Protein AF-A0A835SMV9-F1 (afdb_monomer_lite)

Sequence (130 aa):
MPIFATIATAVLVDPSTVVLNLPAVSAIPDNFTVPDCLRAIEFKTAAGVVKNGTVASCVLLPDRLGLQVKLLSAGNFSAGDTVNIKPEQAELRVSALATGPSYVPKLAAQVVNPALFANANLTSATAIAS

Organism: Chlamydomonas incerta (NCBI:txid51695)

pLDDT: mean 84.1, std 15.83, range [37.12, 95.94]

Secondary structure (DSSP, 8-state):
--------EEEEEETTEEEEE-SS--B--TT--HHHHHHHEEEE-TTS-B-GGGEEEEEE-TTSSEEEEEESSTTS--TT-EEEEPTT--SSBSSSSTTSPBP---SSPEEEEEP--TT-----------

Foldseek 3Di:
DPPFWWFPAWEPADLFKIKGFTPAQKAFDDVDFLVLVVLFKWKADLVRHTLSVQWDGWDQDPSSRIIMTGGPDGPSDDFNIFMWTDAPRQGMARDPDSPHHGHHTDPDTHTHYYDPDPPPDPPDPPPPDD

Radius of gyration: 15.78 Å; chains: 1; bounding box: 38×31×50 Å

Structure (mmCIF, N/CA/C/O backbone):
data_AF-A0A835SMV9-F1
#
_entry.id   AF-A0A835SMV9-F1
#
loop_
_atom_site.group_PDB
_atom_site.id
_atom_site.type_symbol
_atom_site.label_atom_id
_atom_site.label_alt_id
_atom_site.label_comp_id
_atom_site.label_asym_id
_atom_site.label_entity_id
_atom_site.label_seq_id
_atom_site.pdbx_PDB_ins_code
_atom_site.Cartn_x
_atom_site.Cartn_y
_atom_site.Cartn_z
_atom_site.occupancy
_atom_site.B_iso_or_equiv
_atom_site.auth_seq_id
_atom_site.auth_comp_id
_atom_site.auth_asym_id
_atom_site.auth_atom_id
_atom_site.pdbx_PDB_model_num
ATOM 1 N N . MET A 1 1 ? -2.941 -20.579 -16.035 1.00 37.12 1 MET A N 1
ATOM 2 C CA . MET A 1 1 ? -3.747 -19.428 -15.570 1.00 37.12 1 MET A CA 1
ATOM 3 C C . MET A 1 1 ? -2.766 -18.328 -15.193 1.00 37.12 1 MET A C 1
ATOM 5 O O . MET A 1 1 ? -1.852 -18.654 -14.443 1.00 37.12 1 MET A O 1
ATOM 9 N N . PRO A 1 2 ? -2.837 -17.103 -15.740 1.00 45.97 2 PRO A N 1
ATOM 10 C CA . PRO A 1 2 ? -1.930 -16.048 -15.300 1.00 45.97 2 PRO A CA 1
ATOM 11 C C . PRO A 1 2 ? -2.172 -15.792 -13.809 1.00 45.97 2 PRO A C 1
ATOM 13 O O . PRO A 1 2 ? -3.307 -15.585 -13.383 1.00 45.97 2 PRO A O 1
ATOM 16 N N . IL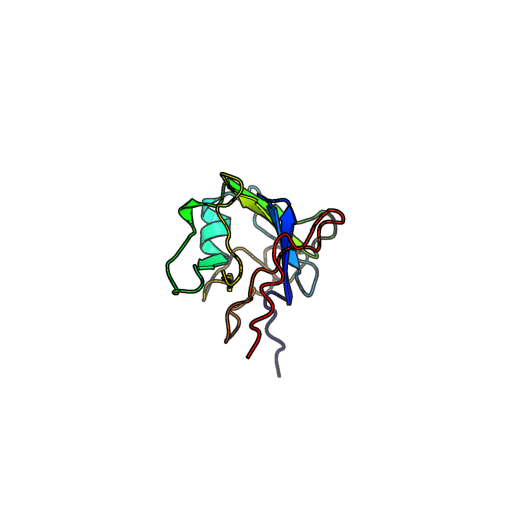E A 1 3 ? -1.114 -15.883 -13.006 1.00 53.56 3 ILE A N 1
ATOM 17 C CA . ILE A 1 3 ? -1.160 -15.504 -11.596 1.00 53.56 3 ILE A CA 1
ATOM 18 C C . ILE A 1 3 ? -1.113 -13.982 -11.592 1.00 53.56 3 ILE A C 1
ATOM 20 O O . ILE A 1 3 ? -0.059 -13.386 -11.803 1.00 53.56 3 ILE A O 1
ATOM 24 N N . PHE A 1 4 ? -2.268 -13.347 -11.426 1.00 72.69 4 PHE A N 1
ATOM 25 C CA . PHE A 1 4 ? -2.305 -11.908 -11.245 1.00 72.69 4 PHE A CA 1
ATOM 26 C C . PHE A 1 4 ? -1.754 -11.572 -9.859 1.00 72.69 4 PHE A C 1
ATOM 28 O O . PHE A 1 4 ? -2.287 -12.023 -8.843 1.00 72.69 4 PHE A O 1
ATOM 35 N N . ALA A 1 5 ? -0.663 -10.814 -9.810 1.00 85.81 5 ALA A N 1
ATOM 36 C CA . ALA A 1 5 ? -0.073 -10.429 -8.542 1.00 85.81 5 ALA A CA 1
ATOM 37 C C . ALA A 1 5 ? -0.907 -9.325 -7.879 1.00 85.81 5 ALA A C 1
ATOM 39 O O . ALA A 1 5 ? -1.299 -8.333 -8.495 1.00 85.81 5 ALA A O 1
ATOM 40 N N . THR A 1 6 ? -1.150 -9.521 -6.590 1.00 92.12 6 THR A N 1
ATOM 41 C CA . THR A 1 6 ? -1.862 -8.613 -5.690 1.00 92.12 6 THR A CA 1
ATOM 42 C C . THR A 1 6 ? -1.055 -8.484 -4.394 1.00 92.12 6 THR A C 1
ATOM 44 O O . THR A 1 6 ? -0.072 -9.202 -4.200 1.00 92.12 6 THR A O 1
ATOM 47 N N . ILE A 1 7 ? -1.469 -7.593 -3.492 1.00 92.12 7 ILE A N 1
ATOM 48 C CA . ILE A 1 7 ? -0.944 -7.505 -2.122 1.00 92.12 7 ILE A CA 1
ATOM 49 C C . ILE A 1 7 ? -1.063 -8.879 -1.447 1.00 92.12 7 ILE A C 1
ATOM 51 O O . ILE A 1 7 ? -2.155 -9.457 -1.402 1.00 92.12 7 ILE A O 1
ATOM 55 N N . ALA A 1 8 ? 0.053 -9.388 -0.919 1.00 92.06 8 ALA A N 1
ATOM 56 C CA . ALA A 1 8 ? 0.087 -10.654 -0.194 1.00 92.06 8 ALA A CA 1
ATOM 57 C C . ALA A 1 8 ? -0.469 -10.472 1.224 1.00 92.06 8 ALA A C 1
ATOM 59 O O . ALA A 1 8 ? -1.423 -11.147 1.613 1.00 92.06 8 ALA A O 1
ATOM 60 N N . THR A 1 9 ? 0.086 -9.515 1.971 1.00 91.94 9 THR A N 1
ATOM 61 C CA . THR A 1 9 ? -0.367 -9.130 3.314 1.00 91.94 9 THR A CA 1
ATOM 62 C C . THR A 1 9 ? -0.194 -7.628 3.527 1.00 91.94 9 THR A C 1
ATOM 64 O O . THR A 1 9 ? 0.549 -6.969 2.804 1.00 91.94 9 THR A O 1
ATOM 67 N N . ALA A 1 10 ? -0.895 -7.079 4.516 1.00 91.94 10 ALA A N 1
ATOM 68 C CA . ALA A 1 10 ? -0.727 -5.701 4.957 1.00 91.94 10 ALA A CA 1
ATOM 69 C C . ALA A 1 10 ? -0.590 -5.681 6.480 1.00 91.94 10 ALA A C 1
ATOM 71 O O . ALA A 1 10 ? -1.443 -6.229 7.183 1.00 91.94 10 ALA A O 1
ATOM 72 N N . VAL A 1 11 ? 0.487 -5.078 6.977 1.00 90.50 11 VAL A N 1
ATOM 73 C CA . VAL A 1 11 ? 0.839 -5.080 8.399 1.00 90.50 11 VAL A CA 1
ATOM 74 C C . VAL A 1 11 ? 1.090 -3.657 8.877 1.00 90.50 11 VAL A C 1
ATOM 76 O O . VAL A 1 11 ? 1.920 -2.956 8.312 1.00 90.50 11 VAL A O 1
ATOM 79 N N . LEU A 1 12 ? 0.407 -3.227 9.933 1.00 89.44 12 LEU A N 1
ATOM 80 C CA . LEU A 1 12 ? 0.709 -1.980 10.634 1.00 89.44 12 LEU A CA 1
ATOM 81 C C . LEU A 1 12 ? 1.897 -2.241 11.576 1.00 89.44 12 LEU A C 1
ATOM 83 O O . LEU A 1 12 ? 1.724 -2.808 12.654 1.00 89.44 12 LEU A O 1
ATOM 87 N N . VAL A 1 13 ? 3.106 -1.905 11.119 1.00 88.38 13 VAL A N 1
ATOM 88 C CA . VAL A 1 13 ? 4.385 -2.214 11.794 1.00 88.38 13 VAL A CA 1
ATOM 89 C C . VAL A 1 13 ? 4.773 -1.193 12.855 1.00 88.38 13 VAL A C 1
ATOM 91 O O . VAL A 1 13 ? 5.633 -1.476 13.680 1.00 88.38 13 VAL A O 1
ATOM 94 N N . ASP A 1 14 ? 4.137 -0.026 12.835 1.00 84.62 14 ASP A N 1
ATOM 95 C CA . ASP A 1 14 ? 4.115 0.975 13.897 1.00 84.62 14 ASP A CA 1
ATOM 96 C C . ASP A 1 14 ? 2.806 1.783 13.785 1.00 84.62 14 ASP A C 1
ATOM 98 O O . ASP A 1 14 ? 2.116 1.672 12.768 1.00 84.62 14 ASP A O 1
ATO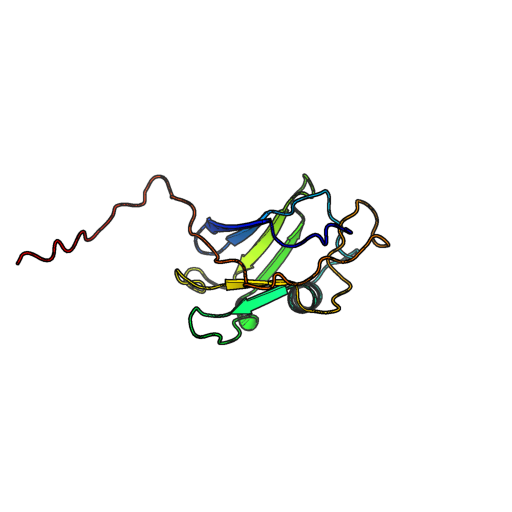M 102 N N . PRO A 1 15 ? 2.414 2.579 14.799 1.00 83.00 15 PRO A N 1
ATOM 103 C CA . PRO A 1 15 ? 1.122 3.268 14.810 1.00 83.00 15 PRO A CA 1
ATOM 104 C C . PRO A 1 15 ? 0.844 4.189 13.611 1.00 83.00 15 PRO A C 1
ATOM 106 O O . PRO A 1 15 ? -0.314 4.561 13.409 1.00 83.00 15 PRO A O 1
ATOM 109 N N . SER A 1 16 ? 1.865 4.574 12.839 1.00 89.00 16 SER A N 1
ATOM 110 C CA . SER A 1 16 ? 1.759 5.424 11.653 1.00 89.00 16 SER A CA 1
ATOM 111 C C . SER A 1 16 ? 2.398 4.823 10.393 1.00 89.00 16 SER A C 1
ATOM 113 O O . SER A 1 16 ? 2.503 5.530 9.392 1.00 89.00 16 SER A O 1
ATOM 115 N N . THR A 1 17 ? 2.752 3.535 10.379 1.00 90.88 17 THR A N 1
ATOM 116 C CA . THR A 1 17 ? 3.358 2.886 9.207 1.00 90.88 17 THR A CA 1
ATOM 117 C C . THR A 1 17 ? 2.719 1.540 8.909 1.00 90.88 17 THR A C 1
ATOM 119 O O . THR A 1 17 ? 2.758 0.609 9.714 1.00 90.88 17 THR A O 1
ATOM 122 N N . VAL A 1 18 ? 2.195 1.411 7.693 1.00 91.88 18 VAL A N 1
ATOM 123 C CA . VAL A 1 18 ? 1.693 0.158 7.132 1.00 91.88 18 VAL A CA 1
ATOM 124 C C . VAL A 1 18 ? 2.691 -0.361 6.106 1.00 91.88 18 VAL A C 1
ATOM 126 O O . VAL A 1 18 ? 3.075 0.358 5.193 1.00 91.88 18 VAL A O 1
ATOM 129 N N . VAL A 1 19 ? 3.094 -1.618 6.214 1.00 94.38 19 VAL A N 1
ATOM 130 C CA . VAL A 1 19 ? 3.875 -2.316 5.194 1.00 94.38 19 VAL A CA 1
ATOM 131 C C . VAL A 1 19 ? 2.949 -3.253 4.433 1.00 94.38 19 VAL A C 1
ATOM 133 O O . VAL A 1 19 ? 2.311 -4.130 5.015 1.00 94.38 19 VAL A O 1
ATOM 136 N N . LEU A 1 20 ? 2.863 -3.052 3.122 1.00 95.06 20 LEU A N 1
ATOM 137 C CA . LEU A 1 20 ? 2.195 -3.959 2.199 1.00 95.06 20 LEU A CA 1
ATOM 138 C C . LEU A 1 20 ? 3.236 -4.936 1.671 1.00 95.06 20 LEU A C 1
ATOM 140 O O . LEU A 1 20 ? 4.112 -4.531 0.911 1.00 95.06 20 LEU A O 1
ATOM 144 N N . ASN A 1 21 ? 3.148 -6.208 2.044 1.00 94.44 21 ASN A N 1
ATOM 145 C CA . ASN A 1 21 ? 4.040 -7.222 1.499 1.00 94.44 21 ASN A CA 1
ATOM 146 C C . ASN A 1 21 ? 3.600 -7.567 0.079 1.00 94.44 21 ASN A C 1
ATOM 148 O O . ASN A 1 21 ? 2.429 -7.868 -0.191 1.00 94.44 21 ASN A O 1
ATOM 152 N N . LEU A 1 22 ? 4.570 -7.551 -0.823 1.00 94.19 22 LEU A N 1
ATOM 153 C CA . LEU A 1 22 ?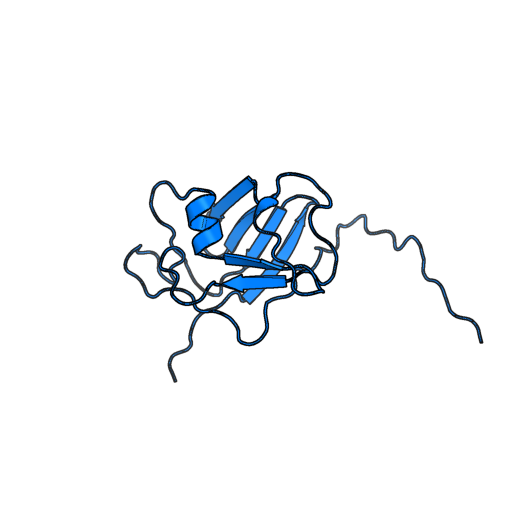 4.403 -7.816 -2.237 1.00 94.19 22 LEU A CA 1
ATOM 154 C C . LEU A 1 22 ? 4.987 -9.206 -2.552 1.00 94.19 22 LEU A C 1
ATOM 156 O O . LEU A 1 22 ? 6.046 -9.564 -2.045 1.00 94.19 22 LEU A O 1
ATOM 160 N N . PRO A 1 23 ? 4.310 -10.023 -3.377 1.00 91.81 23 PRO A N 1
ATOM 161 C CA . PRO A 1 23 ? 4.708 -11.407 -3.650 1.00 91.81 23 PRO A CA 1
ATOM 162 C C . PRO A 1 23 ? 5.955 -11.539 -4.538 1.00 91.81 23 PRO A C 1
ATOM 164 O O . PRO A 1 23 ? 6.433 -12.650 -4.749 1.00 91.81 23 PRO A O 1
ATOM 167 N N . ALA A 1 24 ? 6.448 -10.438 -5.107 1.00 91.69 24 ALA A N 1
ATOM 168 C CA . ALA A 1 24 ? 7.580 -10.416 -6.021 1.00 91.69 24 ALA A CA 1
ATOM 169 C C . ALA A 1 24 ? 8.251 -9.038 -6.020 1.00 91.69 24 ALA A C 1
ATOM 171 O O . ALA A 1 24 ? 7.668 -8.048 -5.567 1.00 91.69 24 ALA A O 1
ATOM 172 N N . VAL A 1 25 ? 9.471 -8.989 -6.565 1.00 93.50 25 VAL A N 1
ATOM 173 C CA . VAL A 1 25 ? 10.217 -7.743 -6.772 1.00 93.50 25 VAL A CA 1
ATOM 174 C C . VAL A 1 25 ? 9.357 -6.764 -7.556 1.00 93.50 25 VAL A C 1
ATOM 176 O O . VAL A 1 25 ? 8.841 -7.094 -8.625 1.00 93.50 25 VAL A O 1
ATOM 179 N N . SER A 1 26 ? 9.223 -5.564 -7.006 1.00 94.62 26 SER A N 1
ATOM 180 C CA . SER A 1 26 ? 8.335 -4.536 -7.526 1.00 94.62 26 SER A CA 1
ATOM 181 C C . SER A 1 26 ? 9.076 -3.286 -7.990 1.00 94.62 26 SER A C 1
ATOM 183 O O . SER A 1 26 ? 10.244 -3.063 -7.660 1.00 94.62 26 SER A O 1
ATOM 185 N N . ALA A 1 27 ? 8.371 -2.455 -8.749 1.00 94.38 27 ALA A N 1
ATOM 186 C CA . ALA A 1 27 ? 8.823 -1.140 -9.173 1.00 94.38 27 ALA A CA 1
ATOM 187 C C . ALA A 1 27 ? 7.693 -0.116 -9.032 1.00 94.38 27 ALA A C 1
ATOM 189 O O . ALA A 1 27 ? 6.509 -0.450 -9.123 1.00 94.38 27 ALA A O 1
ATOM 190 N N . ILE A 1 28 ? 8.105 1.127 -8.812 1.00 93.06 28 ILE A N 1
ATOM 191 C CA . ILE A 1 28 ? 7.295 2.346 -8.787 1.00 93.06 28 ILE A CA 1
ATOM 192 C C . ILE A 1 28 ? 7.988 3.383 -9.691 1.00 93.06 28 ILE A C 1
ATOM 194 O O . ILE A 1 28 ? 9.189 3.229 -9.940 1.00 93.06 28 ILE A O 1
ATOM 198 N N . PRO A 1 29 ? 7.281 4.407 -10.199 1.00 90.44 29 PRO A N 1
ATOM 199 C CA . PRO A 1 29 ? 7.887 5.477 -10.985 1.00 90.44 29 PRO A CA 1
ATOM 200 C C . PRO A 1 29 ? 9.038 6.181 -10.263 1.00 90.44 29 PRO A C 1
ATOM 202 O O . PRO A 1 29 ? 9.031 6.324 -9.035 1.00 90.44 29 PRO A O 1
ATOM 205 N N . ASP A 1 30 ? 9.985 6.704 -11.041 1.00 83.38 30 ASP A N 1
ATOM 206 C CA . ASP A 1 30 ? 10.980 7.637 -10.522 1.00 83.38 30 ASP A CA 1
ATOM 207 C C . ASP A 1 30 ? 10.262 8.896 -10.004 1.00 83.38 30 ASP A C 1
ATOM 209 O O . ASP A 1 30 ? 9.445 9.489 -10.708 1.00 83.38 30 ASP A O 1
ATOM 213 N N . ASN A 1 31 ? 10.577 9.315 -8.773 1.00 84.88 31 ASN A N 1
ATOM 214 C CA . ASN A 1 31 ? 9.889 10.391 -8.036 1.00 84.88 31 ASN A CA 1
ATOM 215 C C . ASN A 1 31 ? 8.459 10.060 -7.581 1.00 84.88 31 ASN A C 1
ATOM 217 O O . ASN A 1 31 ? 7.601 10.938 -7.561 1.00 84.88 31 ASN A O 1
ATOM 221 N N . PHE A 1 32 ? 8.204 8.815 -7.184 1.00 91.25 32 PHE A N 1
ATOM 222 C CA . PHE A 1 32 ? 6.911 8.387 -6.652 1.00 91.25 32 PHE A CA 1
ATOM 223 C C . PHE A 1 32 ? 6.387 9.289 -5.521 1.00 91.25 32 PHE A C 1
ATOM 225 O O . PHE A 1 32 ? 6.981 9.381 -4.442 1.00 91.25 32 PHE A O 1
ATOM 232 N N . THR A 1 33 ? 5.254 9.948 -5.768 1.00 93.44 33 THR A N 1
ATOM 233 C CA . THR A 1 33 ? 4.629 10.890 -4.834 1.00 93.44 33 THR A CA 1
ATOM 234 C C . THR A 1 33 ? 3.406 10.293 -4.131 1.00 93.44 33 THR A C 1
ATOM 236 O O . THR A 1 33 ? 2.919 9.213 -4.468 1.00 93.44 33 THR A O 1
ATOM 239 N N . VAL A 1 34 ? 2.858 11.013 -3.145 1.00 93.25 34 VAL A N 1
ATOM 240 C CA . VAL A 1 34 ? 1.598 10.627 -2.481 1.00 93.25 34 VAL A CA 1
ATOM 241 C C . VAL A 1 34 ? 0.443 10.477 -3.482 1.00 93.25 34 VAL A C 1
ATOM 243 O O . VAL A 1 34 ? -0.223 9.444 -3.426 1.00 93.25 34 VAL A O 1
ATOM 246 N N . PRO A 1 35 ? 0.196 11.422 -4.415 1.00 93.12 35 PRO A N 1
ATOM 247 C CA . PRO A 1 35 ? -0.789 11.226 -5.475 1.00 93.12 35 PRO A CA 1
ATOM 248 C C . PRO A 1 35 ? -0.626 9.916 -6.250 1.00 93.12 35 PRO A C 1
ATOM 250 O O . PRO A 1 35 ? -1.621 9.229 -6.459 1.00 93.12 35 PRO A O 1
ATOM 253 N N . ASP A 1 36 ? 0.598 9.544 -6.630 1.00 94.00 36 ASP A N 1
ATOM 254 C CA . ASP A 1 36 ? 0.858 8.310 -7.386 1.00 94.00 36 ASP A CA 1
ATOM 255 C C . ASP A 1 36 ? 0.566 7.074 -6.525 1.00 94.00 36 ASP A C 1
ATOM 257 O O . ASP A 1 36 ? -0.093 6.132 -6.967 1.00 94.00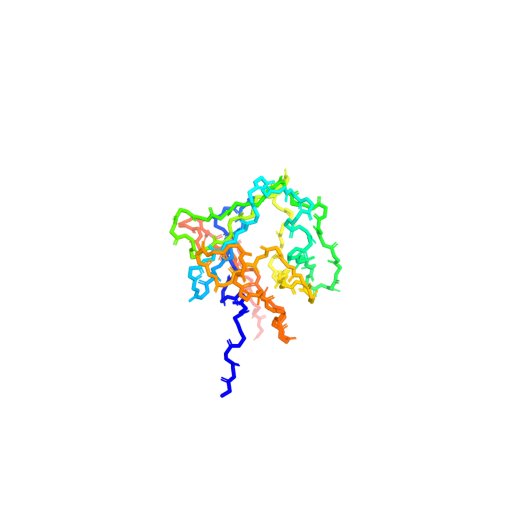 36 ASP A O 1
ATOM 261 N N . CYS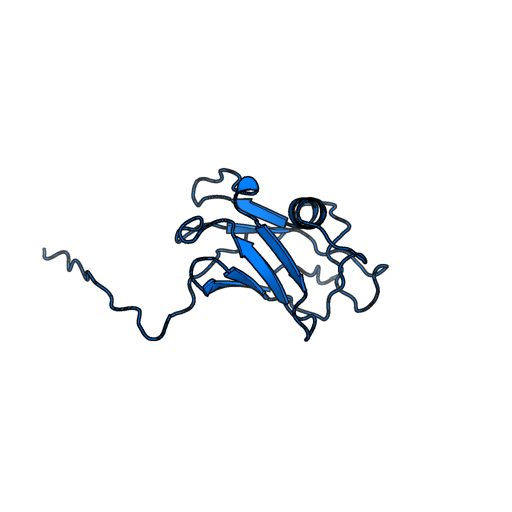 A 1 37 ? 0.928 7.115 -5.242 1.00 94.00 37 CYS A N 1
ATOM 262 C CA . CYS A 1 37 ? 0.533 6.074 -4.301 1.00 94.00 37 CYS A CA 1
ATOM 263 C C . CYS A 1 37 ? -0.985 5.937 -4.183 1.00 94.00 37 CYS A C 1
ATOM 265 O O . CYS A 1 37 ? -1.521 4.836 -4.267 1.00 94.00 37 CYS A O 1
ATOM 267 N N . LEU A 1 38 ? -1.700 7.053 -4.062 1.00 94.19 38 LEU A N 1
ATOM 268 C CA . LEU A 1 38 ? -3.158 7.057 -3.982 1.00 94.19 38 LEU A CA 1
ATOM 269 C C . LEU A 1 38 ? -3.837 6.719 -5.319 1.00 94.19 38 LEU A C 1
ATOM 271 O O . LEU A 1 38 ? -5.042 6.458 -5.331 1.00 94.19 38 LEU A O 1
ATOM 275 N N . ARG A 1 39 ? -3.113 6.706 -6.446 1.00 94.50 39 ARG A N 1
ATOM 276 C CA . ARG A 1 39 ? -3.568 6.091 -7.706 1.00 94.50 39 ARG A CA 1
ATOM 277 C C . ARG A 1 39 ? -3.322 4.584 -7.730 1.00 94.50 39 ARG A C 1
ATOM 279 O O . ARG A 1 39 ? -4.120 3.875 -8.331 1.00 94.50 39 ARG A O 1
ATOM 286 N N . ALA A 1 40 ? -2.274 4.100 -7.066 1.00 94.44 40 ALA A N 1
ATOM 287 C CA . ALA A 1 40 ? -1.929 2.682 -6.997 1.00 94.44 40 ALA A CA 1
ATOM 288 C C . ALA A 1 40 ? -2.801 1.897 -6.006 1.00 94.44 40 ALA A C 1
ATOM 290 O O . ALA A 1 40 ? -3.233 0.781 -6.297 1.00 94.44 40 ALA A O 1
ATOM 291 N N . ILE A 1 41 ? -3.049 2.470 -4.828 1.00 95.06 41 ILE A N 1
ATOM 292 C CA . ILE A 1 41 ? -3.710 1.794 -3.711 1.00 95.06 41 ILE A CA 1
ATOM 293 C C . ILE A 1 41 ? -4.857 2.621 -3.139 1.00 95.06 41 ILE A C 1
ATOM 295 O O . ILE A 1 41 ? -4.941 3.839 -3.300 1.00 95.06 41 ILE A O 1
ATOM 299 N N . GLU A 1 42 ? -5.763 1.936 -2.457 1.00 94.56 42 GLU A N 1
ATOM 300 C CA . GLU A 1 42 ? -6.874 2.542 -1.740 1.00 94.56 42 GLU A CA 1
ATOM 301 C C . GLU A 1 42 ? -7.019 1.911 -0.366 1.00 94.56 42 GLU A C 1
ATOM 303 O O . GLU A 1 42 ? -7.083 0.687 -0.244 1.00 94.56 42 GLU A O 1
ATOM 308 N N . PHE A 1 43 ? -7.133 2.762 0.649 1.00 92.94 43 PHE A N 1
ATOM 309 C CA . PHE A 1 43 ? -7.508 2.340 1.988 1.00 92.94 43 PHE A CA 1
ATOM 310 C C . PHE A 1 43 ? -8.980 2.615 2.244 1.00 92.94 43 PHE A C 1
ATOM 312 O O . PHE A 1 43 ? -9.495 3.675 1.879 1.00 92.94 43 PHE A O 1
ATOM 319 N N . LYS A 1 44 ? -9.643 1.683 2.923 1.00 93.56 44 LYS A N 1
ATOM 320 C CA . LYS A 1 44 ? -11.021 1.832 3.385 1.00 93.56 44 LYS A CA 1
ATOM 321 C C . LYS A 1 44 ? -11.138 1.485 4.855 1.00 93.56 44 LYS A C 1
ATOM 323 O O . LYS A 1 44 ? -10.427 0.613 5.351 1.00 93.56 44 LYS A O 1
ATOM 328 N N . THR A 1 45 ? -12.066 2.145 5.538 1.00 91.12 45 THR A N 1
ATOM 329 C CA . THR A 1 45 ? -12.515 1.701 6.855 1.00 91.12 45 THR A CA 1
ATOM 330 C C . THR A 1 45 ? -13.147 0.315 6.754 1.00 91.12 45 THR A C 1
ATOM 332 O O . THR A 1 45 ? -13.571 -0.100 5.672 1.00 91.12 45 THR A O 1
ATOM 335 N N . ALA A 1 46 ? -13.307 -0.372 7.885 1.00 87.94 46 ALA A N 1
ATOM 336 C CA . ALA A 1 46 ? -14.116 -1.594 7.954 1.00 87.94 46 ALA A CA 1
ATOM 337 C C . ALA A 1 46 ? -15.553 -1.409 7.407 1.00 87.94 46 ALA A C 1
ATOM 339 O O . ALA A 1 46 ? -16.158 -2.355 6.912 1.00 87.94 46 ALA A O 1
ATOM 340 N N . ALA A 1 47 ? -16.086 -0.179 7.443 1.00 88.00 47 ALA A N 1
ATOM 341 C CA . ALA A 1 47 ? -17.394 0.182 6.888 1.00 88.00 47 ALA A CA 1
ATOM 342 C C . ALA A 1 47 ? -17.359 0.554 5.387 1.00 88.00 47 ALA A C 1
ATOM 344 O O . ALA A 1 47 ? -18.369 0.982 4.836 1.00 88.00 47 ALA A O 1
ATOM 345 N N . GLY A 1 48 ? -16.205 0.437 4.720 1.00 88.69 48 GLY A N 1
ATOM 346 C CA . GLY A 1 48 ? -16.047 0.714 3.288 1.00 88.69 48 GLY A CA 1
ATOM 347 C C . GLY A 1 48 ? -15.791 2.181 2.922 1.00 88.69 48 GLY A C 1
ATOM 348 O O . GLY A 1 48 ? -15.767 2.512 1.737 1.00 88.69 48 GLY A O 1
ATOM 349 N N . VAL A 1 49 ? -15.569 3.066 3.898 1.00 91.44 49 VAL A N 1
ATOM 350 C CA . VAL A 1 49 ? -15.322 4.500 3.654 1.00 91.44 49 VAL A CA 1
ATOM 351 C C . VAL A 1 49 ? -13.862 4.727 3.274 1.00 91.44 49 VAL A C 1
ATOM 353 O O . VAL A 1 49 ? -12.970 4.286 3.990 1.00 91.44 49 VAL A O 1
ATOM 356 N N . VAL A 1 50 ? -13.603 5.440 2.177 1.00 91.81 50 VAL A N 1
ATOM 357 C CA . VAL A 1 50 ? -12.240 5.722 1.691 1.00 91.81 50 VAL A CA 1
ATOM 358 C C . VAL A 1 50 ? -11.444 6.570 2.693 1.00 91.81 50 VAL A C 1
ATOM 360 O O . VAL A 1 50 ? -11.927 7.594 3.169 1.00 91.81 50 VAL A O 1
ATOM 363 N N . LYS A 1 51 ? -10.196 6.170 2.972 1.00 88.56 51 LYS A N 1
ATOM 364 C CA . LYS A 1 51 ? -9.280 6.811 3.940 1.00 88.56 51 LYS A CA 1
ATOM 365 C C . LYS A 1 51 ? -8.034 7.433 3.306 1.00 88.56 51 LYS A C 1
ATOM 367 O O . LYS A 1 51 ? -7.080 7.732 4.008 1.00 88.56 51 LYS A O 1
ATOM 372 N N . ASN A 1 52 ? -8.014 7.646 1.995 1.00 78.50 52 ASN A N 1
ATOM 373 C CA . ASN A 1 52 ? -6.812 8.077 1.266 1.00 78.50 52 ASN A CA 1
ATOM 374 C C . ASN A 1 52 ? -6.192 9.398 1.774 1.00 78.50 52 ASN A C 1
ATOM 376 O O . ASN A 1 52 ? -4.990 9.593 1.639 1.00 78.50 52 ASN A O 1
ATOM 380 N N . GLY A 1 53 ? -6.975 10.271 2.420 1.00 81.12 53 GLY A N 1
ATOM 381 C CA . GLY A 1 53 ? -6.473 11.501 3.045 1.00 81.12 53 GLY A CA 1
ATOM 382 C C . GLY A 1 53 ? -5.577 11.291 4.272 1.00 81.12 53 GLY A C 1
ATOM 383 O O . GLY A 1 53 ? -5.091 12.269 4.821 1.00 81.12 53 GLY A O 1
ATOM 384 N N . THR A 1 54 ? -5.359 10.052 4.724 1.00 86.31 54 THR A N 1
ATOM 385 C CA . THR A 1 54 ? -4.498 9.740 5.875 1.00 86.31 54 THR A CA 1
ATOM 386 C C . THR A 1 54 ? -3.061 9.388 5.493 1.00 86.31 54 THR A C 1
ATOM 388 O O . THR A 1 54 ? -2.233 9.238 6.392 1.00 86.31 54 THR A O 1
ATOM 391 N N . VAL A 1 55 ? -2.751 9.252 4.199 1.00 92.25 55 VAL A N 1
ATOM 392 C CA . VAL A 1 55 ? -1.434 8.833 3.695 1.00 92.25 55 VAL A CA 1
ATOM 393 C C . VAL A 1 55 ? -0.491 10.035 3.586 1.00 92.25 55 VAL A C 1
ATOM 395 O O . VAL A 1 55 ? -0.811 11.030 2.943 1.00 92.25 55 VAL A O 1
ATOM 398 N N . ALA A 1 56 ? 0.685 9.924 4.202 1.00 93.12 56 ALA A N 1
ATOM 399 C CA . ALA A 1 56 ? 1.741 10.937 4.206 1.00 93.12 56 ALA A CA 1
ATOM 400 C C . ALA A 1 56 ? 2.831 10.677 3.159 1.00 93.12 56 ALA A C 1
ATOM 402 O O . ALA A 1 56 ? 3.372 11.618 2.587 1.00 93.12 56 ALA A O 1
ATOM 403 N N . SER A 1 57 ? 3.184 9.412 2.928 1.00 93.12 57 SER A N 1
ATOM 404 C CA . SER A 1 57 ? 4.140 9.002 1.896 1.00 93.12 57 SER A CA 1
ATOM 405 C C . SER A 1 57 ? 4.019 7.511 1.615 1.00 93.12 57 SER A C 1
ATOM 407 O O . SER A 1 57 ? 3.510 6.752 2.440 1.00 93.12 57 SER A O 1
ATOM 409 N N . CYS A 1 58 ? 4.516 7.087 0.457 1.00 94.62 58 CYS A N 1
ATOM 410 C CA . CYS A 1 58 ? 4.689 5.680 0.138 1.00 94.62 58 CYS A CA 1
ATOM 411 C C . CYS A 1 58 ? 6.062 5.477 -0.479 1.00 94.62 58 CYS A C 1
ATOM 413 O O . CYS A 1 58 ? 6.457 6.231 -1.364 1.00 94.62 58 CYS A O 1
ATOM 415 N N . VAL A 1 59 ? 6.785 4.471 -0.011 1.00 94.88 59 VAL A N 1
ATOM 416 C CA . VAL A 1 59 ? 8.129 4.150 -0.482 1.00 94.88 59 VAL A CA 1
ATOM 417 C C . VAL A 1 59 ? 8.256 2.650 -0.650 1.00 94.88 59 VAL A C 1
ATOM 419 O O . VAL A 1 59 ? 7.745 1.870 0.154 1.00 94.88 59 VAL A O 1
ATOM 422 N N . LEU A 1 60 ? 8.928 2.231 -1.715 1.00 94.75 60 LEU A N 1
ATOM 423 C CA . LEU A 1 60 ? 9.265 0.829 -1.885 1.00 94.75 60 LEU A CA 1
ATOM 424 C C . LEU A 1 60 ? 10.394 0.469 -0.911 1.00 94.75 60 LEU A C 1
ATOM 426 O O . LEU A 1 60 ? 11.360 1.222 -0.773 1.00 94.75 60 LEU A O 1
ATOM 430 N N . LEU A 1 61 ? 10.268 -0.665 -0.226 1.00 94.75 61 LEU A N 1
ATOM 431 C CA . LEU A 1 61 ? 11.321 -1.172 0.647 1.00 94.75 61 LEU A CA 1
ATOM 432 C C . LEU A 1 61 ? 12.596 -1.484 -0.161 1.00 94.75 61 LEU A C 1
ATOM 434 O O . LEU A 1 61 ? 12.507 -1.777 -1.358 1.00 94.75 61 LEU A O 1
ATOM 438 N N . PRO A 1 62 ? 13.786 -1.466 0.472 1.00 93.00 62 PRO A N 1
ATOM 439 C CA . PRO A 1 62 ? 15.055 -1.709 -0.220 1.00 93.00 62 PRO A CA 1
ATOM 440 C C . PRO A 1 62 ? 15.135 -3.064 -0.940 1.00 93.00 62 PRO A C 1
ATOM 442 O O . PRO A 1 62 ? 15.764 -3.165 -1.991 1.00 93.00 62 PRO A O 1
ATOM 445 N N . ASP A 1 63 ? 14.478 -4.091 -0.395 1.00 92.75 63 ASP A N 1
ATOM 446 C CA . ASP A 1 63 ? 14.381 -5.433 -0.983 1.00 92.75 63 ASP A CA 1
ATOM 447 C C . ASP A 1 63 ? 13.382 -5.522 -2.149 1.00 92.75 63 ASP A C 1
ATOM 449 O O . ASP A 1 63 ? 13.334 -6.531 -2.852 1.00 92.75 63 ASP A O 1
ATOM 453 N N . ARG A 1 64 ? 12.599 -4.459 -2.374 1.00 93.38 64 ARG A N 1
ATOM 454 C CA . ARG A 1 64 ? 11.527 -4.359 -3.370 1.00 93.38 64 ARG A CA 1
ATOM 455 C C . ARG A 1 64 ? 10.401 -5.380 -3.193 1.00 93.38 64 ARG A C 1
ATOM 457 O O . ARG A 1 64 ? 9.627 -5.585 -4.128 1.00 93.38 64 ARG A O 1
ATOM 464 N N . LEU A 1 65 ? 10.287 -5.986 -2.012 1.00 94.50 65 LEU A N 1
ATOM 465 C CA . LEU A 1 65 ? 9.257 -6.969 -1.655 1.00 94.50 65 LEU A CA 1
ATOM 466 C C . LEU A 1 65 ? 8.182 -6.386 -0.733 1.00 94.50 65 LEU A C 1
ATOM 468 O O . LEU A 1 65 ? 7.292 -7.102 -0.274 1.00 94.50 65 LEU A O 1
ATOM 472 N N . GLY A 1 66 ? 8.208 -5.078 -0.489 1.00 94.44 66 GLY A N 1
ATOM 473 C CA . GLY A 1 66 ? 7.123 -4.400 0.198 1.00 94.44 66 GLY A CA 1
ATOM 474 C C . GLY A 1 66 ? 6.995 -2.933 -0.170 1.00 94.44 66 GLY A C 1
ATOM 475 O O . GLY A 1 66 ? 7.970 -2.281 -0.537 1.00 94.44 66 GLY A O 1
ATOM 476 N N . LEU A 1 67 ? 5.776 -2.415 -0.054 1.00 95.75 67 LEU A N 1
ATOM 477 C CA . LEU A 1 67 ? 5.481 -0.989 -0.120 1.00 95.75 67 LEU A CA 1
ATOM 478 C C . LEU A 1 67 ? 5.207 -0.493 1.298 1.00 95.75 67 LEU A C 1
ATOM 480 O O . LEU A 1 67 ? 4.217 -0.876 1.918 1.00 95.75 67 LEU A O 1
ATOM 484 N N . GLN A 1 68 ? 6.086 0.356 1.814 1.00 95.50 68 GLN A N 1
ATOM 485 C CA . GLN A 1 68 ? 5.878 1.041 3.078 1.00 95.50 68 GLN A CA 1
ATOM 486 C C . GLN A 1 68 ? 5.021 2.283 2.839 1.00 95.50 68 GLN A C 1
ATOM 488 O O . GLN A 1 68 ? 5.366 3.143 2.036 1.00 95.50 68 GLN A O 1
ATOM 493 N N . VAL A 1 69 ? 3.915 2.387 3.561 1.00 94.06 69 VAL A N 1
ATOM 494 C CA . VAL A 1 69 ? 2.976 3.503 3.546 1.00 94.06 69 VAL A CA 1
ATOM 495 C C . VAL A 1 69 ? 3.036 4.185 4.904 1.00 94.06 69 VAL A C 1
ATOM 497 O O . VAL A 1 69 ? 2.658 3.598 5.918 1.00 94.06 69 VAL A O 1
ATOM 500 N N . LYS A 1 70 ? 3.489 5.435 4.926 1.00 93.50 70 LYS A N 1
ATOM 501 C CA . LYS A 1 70 ? 3.476 6.273 6.122 1.00 93.50 70 LYS A CA 1
ATOM 502 C C . LYS A 1 70 ? 2.178 7.058 6.194 1.00 93.50 70 LYS A C 1
ATOM 504 O O . LYS A 1 70 ? 1.668 7.540 5.185 1.00 93.50 70 LYS A O 1
ATOM 509 N N . LEU A 1 71 ? 1.669 7.221 7.401 1.00 90.94 71 LEU A N 1
ATOM 510 C CA . LEU A 1 71 ? 0.415 7.882 7.716 1.00 90.94 71 LEU A CA 1
ATOM 511 C C . LEU A 1 71 ? 0.679 9.255 8.331 1.00 90.94 71 LEU A C 1
ATOM 513 O O . LEU A 1 71 ? 1.677 9.454 9.021 1.00 90.94 71 LEU A O 1
ATOM 517 N N . LEU A 1 72 ? -0.233 10.202 8.107 1.00 89.69 72 LEU A N 1
ATOM 518 C CA . LEU A 1 72 ? -0.126 11.572 8.625 1.00 89.69 72 LEU A CA 1
ATOM 519 C C . LEU A 1 72 ? -0.139 11.631 10.156 1.00 89.69 72 LEU A C 1
ATOM 521 O O . LEU A 1 72 ? 0.463 12.523 10.743 1.00 89.69 72 LEU A O 1
ATOM 525 N N . SER A 1 73 ? -0.828 10.692 10.801 1.00 84.62 73 SER A N 1
ATOM 526 C CA . SER A 1 73 ? -0.926 10.601 12.253 1.00 84.62 73 SER A CA 1
ATOM 527 C C . SER A 1 73 ? -1.055 9.149 12.687 1.00 84.62 73 SER A C 1
ATOM 529 O O . SER A 1 73 ? -1.653 8.324 11.987 1.00 84.62 73 SER A O 1
ATOM 531 N N . ALA A 1 74 ? -0.546 8.865 13.886 1.00 78.44 74 ALA A N 1
ATOM 532 C CA . ALA A 1 74 ? -0.874 7.640 14.593 1.00 78.44 74 ALA A CA 1
ATOM 533 C C . ALA A 1 74 ? -2.389 7.562 14.851 1.00 78.44 74 ALA A C 1
ATOM 535 O O . ALA A 1 74 ? -3.044 8.590 15.041 1.00 78.44 74 ALA A O 1
ATOM 536 N N . GLY A 1 75 ? -2.947 6.350 14.825 1.00 73.25 75 GLY A N 1
ATOM 537 C CA . GLY A 1 75 ? -4.379 6.115 15.066 1.00 73.25 75 GLY A CA 1
ATOM 538 C C . GLY A 1 75 ? -5.293 6.406 13.871 1.00 73.25 75 GLY A C 1
ATOM 539 O O . GLY A 1 75 ? -6.497 6.178 13.950 1.00 73.25 75 GLY A O 1
ATOM 540 N N . ASN A 1 76 ? -4.734 6.823 12.730 1.00 79.44 76 ASN A N 1
ATOM 541 C CA . ASN A 1 76 ? -5.486 6.925 11.478 1.00 79.44 76 ASN A CA 1
ATOM 542 C C . ASN A 1 76 ? -5.967 5.569 10.958 1.00 79.44 76 ASN A C 1
ATOM 544 O O . ASN A 1 76 ? -6.804 5.553 10.062 1.00 79.44 76 ASN A O 1
ATOM 548 N N . PHE A 1 77 ? -5.456 4.456 11.485 1.00 77.94 77 PHE A N 1
ATOM 549 C CA . PHE A 1 77 ? -5.886 3.103 11.155 1.00 77.94 77 PHE A CA 1
ATOM 550 C C . PHE A 1 77 ? -6.499 2.414 12.363 1.00 77.94 77 PHE A C 1
ATOM 552 O O . PHE A 1 77 ? -6.029 2.554 13.490 1.00 77.94 77 PHE A O 1
ATOM 559 N N . SER A 1 78 ? -7.551 1.657 12.098 1.00 78.62 78 SER A N 1
ATOM 560 C CA . SER A 1 78 ? -8.269 0.849 13.070 1.00 78.62 78 SER A CA 1
ATOM 561 C C . SER A 1 78 ? -8.265 -0.608 12.619 1.00 78.62 78 SER A C 1
ATOM 563 O O . SER A 1 78 ? -8.135 -0.908 11.431 1.00 78.62 78 SER A O 1
ATOM 565 N N . ALA A 1 79 ? -8.395 -1.530 13.572 1.00 77.62 79 ALA A N 1
ATOM 566 C CA . ALA A 1 79 ? -8.502 -2.947 13.250 1.00 77.62 79 ALA A CA 1
ATOM 567 C C . ALA A 1 79 ? -9.702 -3.188 12.314 1.00 77.62 79 ALA A C 1
ATOM 569 O O . ALA A 1 79 ? -10.786 -2.652 12.541 1.00 77.62 79 ALA A O 1
ATOM 570 N N . GLY A 1 80 ? -9.497 -3.982 11.261 1.00 81.69 80 GLY A N 1
ATOM 571 C CA . GLY A 1 80 ? -10.517 -4.241 10.239 1.00 81.69 80 GLY A CA 1
ATOM 572 C C . GLY A 1 80 ? -10.519 -3.252 9.071 1.00 81.69 80 GLY A C 1
ATOM 573 O O . GLY A 1 80 ? -11.225 -3.491 8.092 1.00 81.69 80 GLY A O 1
ATOM 574 N N . ASP A 1 81 ? -9.715 -2.187 9.118 1.00 91.00 81 ASP A N 1
ATOM 575 C CA . ASP A 1 81 ? -9.436 -1.391 7.925 1.00 91.00 81 ASP A CA 1
ATOM 576 C C . ASP A 1 81 ? -8.794 -2.259 6.839 1.00 91.00 81 ASP A C 1
ATOM 578 O O . ASP A 1 81 ? -8.063 -3.220 7.107 1.00 91.00 81 ASP A O 1
ATOM 582 N N . THR A 1 82 ? -9.065 -1.906 5.589 1.00 94.00 82 THR A N 1
ATOM 583 C CA . THR A 1 82 ? -8.618 -2.678 4.434 1.00 94.00 82 THR A CA 1
ATOM 584 C C . THR A 1 82 ? -7.830 -1.823 3.462 1.00 94.00 82 THR A C 1
ATOM 586 O O . THR A 1 82 ? -7.992 -0.606 3.386 1.00 94.00 82 THR A O 1
ATOM 589 N N . VAL A 1 83 ? -6.970 -2.489 2.705 1.00 94.44 83 VAL A N 1
ATOM 590 C CA . VAL A 1 83 ? -6.203 -1.934 1.602 1.00 94.44 83 VAL A CA 1
ATOM 591 C C . VAL A 1 83 ? -6.391 -2.798 0.370 1.00 94.44 83 VAL A C 1
ATOM 593 O O . VAL A 1 83 ? -6.449 -4.026 0.449 1.00 94.44 83 VAL A O 1
ATOM 596 N N . ASN A 1 84 ? -6.486 -2.167 -0.790 1.00 95.50 84 ASN A N 1
ATOM 597 C CA . ASN A 1 84 ? -6.463 -2.879 -2.056 1.00 95.50 84 ASN A CA 1
ATOM 598 C C . ASN A 1 84 ? -5.675 -2.100 -3.104 1.00 95.50 84 ASN A C 1
ATOM 600 O O . ASN A 1 84 ? -5.471 -0.893 -2.977 1.00 95.50 84 ASN A O 1
ATOM 604 N N . ILE A 1 85 ? -5.262 -2.804 -4.150 1.00 95.94 85 ILE A N 1
ATOM 605 C CA . ILE A 1 85 ? -4.776 -2.181 -5.377 1.00 95.94 85 ILE A CA 1
ATOM 606 C C . ILE A 1 85 ? -5.981 -1.586 -6.107 1.00 95.94 85 ILE A C 1
ATOM 608 O O . ILE A 1 85 ? -7.035 -2.222 -6.180 1.00 95.94 85 ILE A O 1
ATOM 612 N N . LYS A 1 86 ? -5.853 -0.373 -6.642 1.00 94.56 86 LYS A N 1
ATOM 613 C CA . LYS A 1 86 ? -6.904 0.207 -7.480 1.00 94.56 86 LYS A CA 1
ATOM 614 C C . LYS A 1 86 ? -6.963 -0.507 -8.834 1.00 94.56 86 LYS A C 1
ATOM 616 O O . LYS A 1 86 ? -5.920 -0.880 -9.373 1.00 94.56 86 LYS A O 1
ATOM 621 N N . PRO A 1 87 ? -8.163 -0.712 -9.401 1.00 92.50 87 PRO A N 1
ATOM 622 C CA . PRO A 1 87 ? -8.275 -1.249 -10.750 1.00 92.50 87 PRO A CA 1
ATOM 623 C C . PRO A 1 87 ? -7.545 -0.336 -11.743 1.00 92.50 87 PRO A C 1
ATOM 625 O O . PRO A 1 87 ? -7.520 0.879 -11.563 1.00 92.50 87 PRO A O 1
ATOM 628 N N . GLU A 1 88 ? -6.945 -0.942 -12.770 1.00 90.31 88 GLU A N 1
ATOM 629 C CA . GLU A 1 88 ? -6.319 -0.243 -13.910 1.00 90.31 88 GLU A CA 1
ATOM 630 C C . GLU A 1 88 ? -5.149 0.696 -13.561 1.00 90.31 88 GLU A C 1
ATOM 632 O O . GLU A 1 88 ? -4.666 1.440 -14.413 1.00 90.31 88 GLU A O 1
ATOM 637 N N . GLN A 1 89 ? -4.635 0.642 -12.330 1.00 92.94 89 GLN A N 1
ATOM 638 C CA . GLN A 1 89 ? -3.471 1.427 -11.939 1.00 92.94 89 GLN A CA 1
ATOM 639 C C . GLN A 1 89 ? -2.206 0.989 -12.698 1.00 92.94 89 GLN A C 1
ATOM 641 O O . GLN A 1 89 ? -2.000 -0.188 -13.014 1.00 92.94 89 GLN A O 1
ATOM 646 N N . ALA A 1 90 ? -1.330 1.951 -12.968 1.00 91.62 90 ALA A N 1
ATOM 647 C CA . ALA A 1 90 ? -0.123 1.771 -13.773 1.00 91.62 90 ALA A CA 1
ATOM 648 C C . ALA A 1 90 ? 1.166 2.106 -13.008 1.00 91.62 90 ALA A C 1
ATOM 650 O O . ALA A 1 90 ? 2.240 2.140 -13.608 1.00 91.62 90 ALA A O 1
ATOM 651 N N . GLU A 1 91 ? 1.063 2.355 -11.708 1.00 93.00 91 GLU A N 1
ATOM 652 C CA . GLU A 1 91 ? 2.150 2.878 -10.890 1.00 93.00 91 GLU A CA 1
ATOM 653 C C . GLU A 1 91 ? 2.928 1.731 -10.229 1.00 93.00 91 GLU A C 1
ATOM 655 O O . GLU A 1 91 ? 4.140 1.620 -10.379 1.00 93.00 91 GLU A O 1
ATOM 660 N N . LEU A 1 92 ? 2.232 0.816 -9.546 1.00 93.62 92 LEU A N 1
ATOM 661 C CA . LEU A 1 92 ? 2.841 -0.330 -8.879 1.00 93.62 92 LEU A CA 1
ATOM 662 C C . LEU A 1 92 ? 2.965 -1.506 -9.853 1.00 93.62 92 LEU A C 1
ATOM 664 O O . LEU A 1 92 ? 1.956 -2.061 -10.309 1.00 93.62 92 LEU A O 1
ATOM 668 N N . ARG A 1 93 ? 4.206 -1.905 -10.148 1.00 93.81 93 ARG A N 1
ATOM 669 C CA . ARG A 1 93 ? 4.547 -2.955 -11.120 1.00 93.81 93 ARG A CA 1
ATOM 670 C C . ARG A 1 93 ? 5.199 -4.161 -10.464 1.00 93.81 93 ARG A C 1
ATOM 672 O O . ARG A 1 93 ? 6.003 -4.012 -9.552 1.00 93.81 93 ARG A O 1
ATOM 679 N N . VAL A 1 94 ? 4.906 -5.345 -10.993 1.00 92.31 94 VAL A N 1
ATOM 680 C CA . VAL A 1 94 ? 5.430 -6.652 -10.566 1.00 92.31 94 VAL A CA 1
ATOM 681 C C . VAL A 1 94 ? 6.685 -6.977 -11.384 1.00 92.31 94 VAL A C 1
ATOM 683 O O . VAL A 1 94 ? 6.705 -7.885 -12.216 1.00 92.31 94 VAL A O 1
ATOM 686 N N . SER A 1 95 ? 7.706 -6.138 -11.263 1.00 88.94 95 SER A N 1
ATOM 687 C CA . SER A 1 95 ? 8.972 -6.278 -11.984 1.00 88.94 95 SER A CA 1
ATOM 688 C C . SER A 1 95 ? 10.027 -5.374 -11.362 1.00 88.94 95 SER A C 1
ATOM 690 O O . SER A 1 95 ? 9.700 -4.379 -10.726 1.00 88.94 95 SER A O 1
ATOM 692 N N . ALA A 1 96 ? 11.303 -5.656 -11.624 1.00 86.25 96 ALA A N 1
ATOM 693 C CA . ALA A 1 96 ? 12.375 -4.696 -11.372 1.00 86.25 96 ALA A CA 1
ATOM 694 C C . ALA A 1 96 ? 12.336 -3.489 -12.336 1.00 86.25 96 ALA A C 1
ATOM 696 O O . ALA A 1 96 ? 12.977 -2.474 -12.064 1.00 86.25 96 ALA A O 1
ATOM 697 N N . LEU A 1 97 ? 11.603 -3.607 -13.451 1.00 83.69 97 LEU A N 1
ATOM 698 C CA . LEU A 1 97 ? 11.460 -2.592 -14.496 1.00 83.69 97 LEU A CA 1
ATOM 699 C C . LEU A 1 97 ? 10.116 -1.861 -14.380 1.00 83.69 97 LEU A C 1
ATOM 701 O O . LEU A 1 97 ? 9.070 -2.494 -14.226 1.00 83.69 97 LEU A O 1
ATOM 705 N N . ALA A 1 98 ? 10.128 -0.542 -14.586 1.00 75.44 98 ALA A N 1
ATOM 706 C CA . ALA A 1 98 ? 8.925 0.299 -14.588 1.00 75.44 98 ALA A CA 1
ATOM 707 C C . ALA A 1 98 ? 7.925 -0.029 -15.722 1.00 75.44 98 ALA A C 1
ATOM 709 O O . ALA A 1 98 ? 6.770 0.384 -15.676 1.00 75.44 98 ALA A O 1
ATOM 710 N N . THR A 1 99 ? 8.339 -0.803 -16.730 1.00 82.75 99 THR A N 1
ATOM 711 C CA . THR A 1 99 ? 7.495 -1.270 -17.846 1.00 82.75 99 THR A CA 1
ATOM 712 C C . THR A 1 99 ? 6.860 -2.643 -17.605 1.00 82.75 99 THR A C 1
ATOM 714 O O . THR A 1 99 ? 6.202 -3.183 -18.493 1.00 82.75 99 THR A O 1
ATOM 717 N N . GLY A 1 100 ? 7.065 -3.233 -16.424 1.00 85.31 100 GLY A N 1
ATOM 718 C CA . GLY A 1 100 ? 6.510 -4.537 -16.072 1.00 85.31 100 GLY A CA 1
ATOM 719 C C . GLY A 1 100 ? 4.979 -4.560 -15.968 1.00 85.31 100 GLY A C 1
ATOM 720 O O . GLY A 1 100 ? 4.319 -3.523 -16.065 1.00 85.31 100 GLY A O 1
ATOM 721 N N . PRO A 1 101 ? 4.382 -5.740 -15.743 1.00 91.38 101 PRO A N 1
ATOM 722 C CA . PRO A 1 101 ? 2.942 -5.857 -15.529 1.00 91.38 101 PRO A CA 1
ATOM 723 C C . PRO A 1 101 ? 2.509 -5.121 -14.253 1.00 91.38 101 PRO A C 1
ATOM 725 O O . PRO A 1 101 ? 3.223 -5.130 -13.250 1.00 91.38 101 PRO A O 1
ATOM 728 N N . SER A 1 102 ? 1.337 -4.486 -14.284 1.00 93.62 102 SER A N 1
ATOM 729 C CA . SER A 1 102 ? 0.752 -3.847 -13.102 1.00 93.62 102 SER A CA 1
ATOM 730 C C . SER A 1 102 ? 0.217 -4.871 -12.108 1.00 93.62 102 SER A C 1
ATOM 732 O O . SER A 1 102 ? -0.299 -5.924 -12.488 1.00 93.62 102 SER A O 1
ATOM 734 N N . TYR A 1 103 ? 0.272 -4.514 -10.827 1.00 94.25 103 TYR A N 1
ATOM 735 C CA . TYR A 1 103 ? -0.544 -5.165 -9.807 1.00 94.25 103 TYR A CA 1
ATOM 736 C C . TYR A 1 103 ? -2.035 -4.966 -10.089 1.00 94.25 103 TYR A C 1
ATOM 738 O O . TYR A 1 103 ? -2.435 -3.914 -10.596 1.00 94.25 103 TYR A O 1
ATOM 746 N N . VAL A 1 104 ? -2.854 -5.944 -9.698 1.00 94.19 104 VAL A N 1
ATOM 747 C CA . VAL A 1 104 ? -4.319 -5.890 -9.825 1.00 94.19 104 VAL A CA 1
ATOM 748 C C . VAL A 1 104 ? -5.004 -5.953 -8.456 1.00 94.19 104 VAL A C 1
ATOM 750 O O . VAL A 1 104 ? -4.406 -6.458 -7.499 1.00 94.19 104 VAL A O 1
ATOM 753 N N . PRO A 1 105 ? -6.260 -5.483 -8.339 1.00 93.88 105 PRO A N 1
ATOM 754 C CA . PRO A 1 105 ? -7.062 -5.651 -7.131 1.00 93.88 105 PRO A CA 1
ATOM 755 C C . PRO A 1 105 ? -7.253 -7.117 -6.739 1.00 93.88 105 PRO A C 1
ATOM 757 O O . PRO A 1 105 ? -7.502 -7.990 -7.571 1.00 93.88 105 PRO A O 1
ATOM 760 N N . LYS A 1 106 ? -7.264 -7.360 -5.429 1.00 90.88 106 LYS A N 1
ATOM 761 C CA . LYS A 1 106 ? -7.790 -8.590 -4.839 1.00 90.88 106 LYS A CA 1
ATOM 762 C C . LYS A 1 106 ? -9.319 -8.544 -4.845 1.00 90.88 106 LYS A C 1
ATOM 764 O O . LYS A 1 106 ? -9.895 -7.493 -4.568 1.00 90.88 106 LYS A O 1
ATOM 769 N N . LEU A 1 107 ? -9.972 -9.685 -5.092 1.00 87.69 107 LEU A N 1
ATOM 770 C CA . LEU A 1 107 ? -11.440 -9.795 -5.037 1.00 87.69 107 LEU A CA 1
ATOM 771 C C . LEU A 1 107 ? -11.992 -9.368 -3.666 1.00 87.69 107 LEU A C 1
ATOM 773 O O . LEU A 1 107 ? -12.989 -8.659 -3.587 1.00 87.69 107 LEU A O 1
ATOM 777 N N . ALA A 1 108 ? -11.303 -9.767 -2.597 1.00 89.81 108 ALA A N 1
ATOM 778 C CA . ALA A 1 108 ? -11.536 -9.288 -1.242 1.00 89.81 108 ALA A CA 1
ATOM 779 C C . ALA A 1 108 ? -10.347 -8.427 -0.810 1.00 89.81 108 ALA A C 1
ATOM 781 O O . ALA A 1 108 ? -9.211 -8.905 -0.831 1.00 89.81 108 ALA A O 1
ATOM 782 N N . ALA A 1 109 ? -10.603 -7.173 -0.431 1.00 91.06 109 ALA A N 1
ATOM 783 C CA . ALA A 1 109 ? -9.558 -6.255 0.011 1.00 91.06 109 ALA A CA 1
ATOM 784 C C . ALA A 1 109 ? -8.744 -6.852 1.172 1.00 91.06 109 ALA A C 1
ATOM 786 O O . ALA A 1 109 ? -9.255 -7.611 1.998 1.00 91.06 109 ALA A O 1
ATOM 787 N N . GLN A 1 110 ? -7.456 -6.530 1.220 1.00 94.44 110 GLN A N 1
ATOM 788 C CA . GLN A 1 110 ? -6.555 -7.059 2.228 1.00 94.44 110 GLN A CA 1
ATOM 789 C C . GLN A 1 110 ? -6.772 -6.328 3.553 1.00 94.44 110 GLN A C 1
ATOM 791 O O . GLN A 1 110 ? -6.652 -5.110 3.613 1.00 94.44 110 GLN A O 1
ATOM 796 N N . VAL A 1 111 ? -7.055 -7.065 4.627 1.00 92.94 111 VAL A N 1
ATOM 797 C CA . VAL A 1 111 ? -7.127 -6.485 5.975 1.00 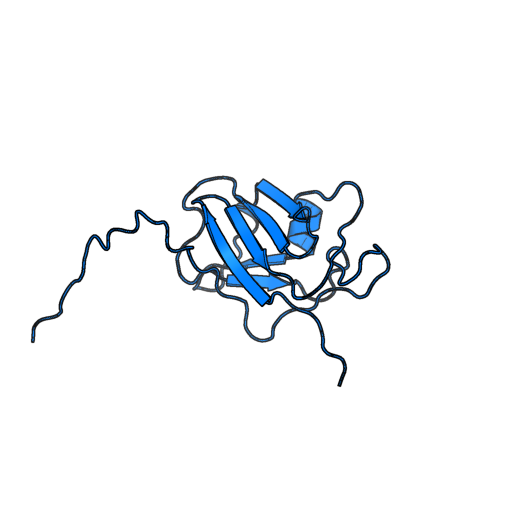92.94 111 VAL A CA 1
ATOM 798 C C . VAL A 1 111 ? -5.733 -6.041 6.409 1.00 92.94 111 VAL A C 1
ATOM 800 O O . VAL A 1 111 ? -4.761 -6.786 6.231 1.00 92.94 111 VAL A O 1
ATOM 803 N N . VAL A 1 112 ? -5.653 -4.832 6.965 1.00 89.56 112 VAL A N 1
ATOM 804 C CA . VAL A 1 112 ? -4.452 -4.303 7.608 1.00 89.56 112 VAL A CA 1
ATOM 805 C C . VAL A 1 112 ? -4.410 -4.831 9.037 1.00 89.56 112 VAL A C 1
ATOM 807 O O . VAL A 1 112 ? -5.208 -4.432 9.886 1.00 89.56 112 VAL A O 1
ATOM 810 N N . ASN A 1 113 ? -3.479 -5.743 9.302 1.00 86.31 113 ASN A N 1
ATOM 811 C CA . ASN A 1 113 ? -3.328 -6.349 10.620 1.00 86.31 113 ASN A CA 1
ATOM 812 C C . ASN A 1 113 ? -2.275 -5.591 11.438 1.00 86.31 113 ASN A C 1
ATOM 814 O O . ASN A 1 113 ? -1.179 -5.359 10.929 1.00 86.31 113 ASN A O 1
ATOM 818 N N . PRO A 1 114 ? -2.542 -5.233 12.702 1.00 80.44 114 PRO A N 1
ATOM 819 C CA . PRO A 1 114 ? -1.497 -4.761 13.601 1.00 80.44 114 PRO A CA 1
ATOM 820 C C . PRO A 1 114 ? -0.395 -5.809 13.733 1.00 80.44 114 PRO A C 1
ATOM 822 O O . PRO A 1 114 ? -0.686 -6.987 13.955 1.00 80.44 114 PRO A O 1
ATOM 825 N N . ALA A 1 115 ? 0.868 -5.394 13.623 1.00 75.62 115 ALA A N 1
ATOM 826 C CA . ALA A 1 115 ? 1.947 -6.223 14.131 1.00 75.62 115 ALA A CA 1
ATOM 827 C C . ALA A 1 115 ? 1.706 -6.440 15.631 1.00 75.62 115 ALA A C 1
ATOM 829 O O . ALA A 1 115 ? 1.294 -5.521 16.345 1.00 75.62 115 ALA A O 1
ATOM 830 N N . LEU A 1 116 ? 1.958 -7.655 16.121 1.00 62.09 116 LEU A N 1
ATOM 831 C CA . LEU A 1 116 ? 2.042 -7.886 17.558 1.00 62.09 116 LEU A CA 1
ATOM 832 C C . LEU A 1 116 ? 3.271 -7.130 18.059 1.00 62.09 116 LEU A C 1
ATOM 834 O O . LEU A 1 116 ? 4.393 -7.629 18.011 1.00 62.09 116 LEU A O 1
ATOM 838 N N . PHE A 1 117 ? 3.069 -5.890 18.490 1.00 57.72 117 PHE A N 1
ATOM 839 C CA . PHE A 1 117 ? 4.091 -5.156 19.211 1.00 57.72 117 PHE A CA 1
ATOM 840 C C . PHE A 1 117 ? 4.430 -5.975 20.455 1.00 57.72 117 PHE A C 1
ATOM 842 O O . PHE A 1 117 ? 3.520 -6.411 21.158 1.00 57.72 117 PHE A O 1
ATOM 849 N N . ALA A 1 118 ? 5.714 -6.164 20.765 1.00 49.34 118 ALA A N 1
ATOM 850 C CA . ALA A 1 118 ? 6.167 -6.904 21.952 1.00 49.34 118 ALA A CA 1
ATOM 851 C C . ALA A 1 118 ? 5.617 -6.346 23.291 1.00 49.34 118 ALA A C 1
ATOM 853 O O . ALA A 1 118 ? 5.811 -6.945 24.342 1.00 49.34 118 ALA A O 1
ATOM 854 N N . ASN A 1 119 ? 4.889 -5.224 23.237 1.00 47.81 119 ASN A N 1
ATOM 855 C CA . ASN A 1 119 ? 4.252 -4.529 24.350 1.00 47.81 119 ASN A CA 1
ATOM 856 C C . ASN A 1 119 ? 2.712 -4.515 24.247 1.00 47.81 119 ASN A C 1
ATOM 858 O O . ASN A 1 119 ? 2.068 -3.703 24.910 1.00 47.81 119 ASN A O 1
ATOM 862 N N . ALA A 1 120 ? 2.109 -5.348 23.389 1.00 46.00 120 ALA A N 1
ATOM 863 C CA . ALA A 1 120 ? 0.660 -5.504 23.300 1.00 46.00 120 ALA A CA 1
ATOM 864 C C . ALA A 1 120 ? 0.135 -6.207 24.564 1.00 46.00 120 ALA A C 1
ATOM 866 O O . ALA A 1 120 ? -0.178 -7.395 24.564 1.00 46.00 120 ALA A O 1
ATOM 867 N N . ASN A 1 121 ? 0.048 -5.461 25.664 1.00 49.00 121 ASN A N 1
ATOM 868 C CA . ASN A 1 121 ? -0.774 -5.851 26.795 1.00 49.00 121 ASN A CA 1
ATOM 869 C C . ASN A 1 121 ? -2.233 -5.824 26.329 1.00 49.00 121 ASN A C 1
ATOM 871 O O . ASN A 1 121 ? -2.769 -4.767 26.001 1.00 49.00 121 ASN A O 1
ATOM 875 N N . LEU A 1 122 ? -2.878 -6.990 26.309 1.00 42.94 122 LEU A N 1
ATOM 876 C CA . LEU A 1 122 ? -4.335 -7.091 26.308 1.00 42.94 122 LEU A CA 1
ATOM 877 C C . LEU A 1 122 ? -4.851 -6.367 27.559 1.00 42.94 122 LEU A C 1
ATOM 879 O O . LEU A 1 122 ? -4.812 -6.920 28.653 1.00 42.94 122 LEU A O 1
ATOM 883 N N . THR A 1 123 ? -5.307 -5.121 27.429 1.00 50.25 123 THR A N 1
ATOM 884 C CA . THR A 1 123 ? -5.820 -4.351 28.576 1.00 50.25 123 THR A CA 1
ATOM 885 C C . THR A 1 123 ? -7.265 -4.687 28.937 1.00 50.25 123 THR A C 1
ATOM 887 O O . THR A 1 123 ? -7.781 -4.149 29.915 1.00 50.25 123 THR A O 1
ATOM 890 N N . SER A 1 124 ? -7.939 -5.599 28.224 1.00 48.84 124 SER A N 1
ATOM 891 C CA . SER A 1 124 ? -9.210 -6.180 28.680 1.00 48.84 124 SER A CA 1
ATOM 892 C C . SER A 1 124 ? -9.507 -7.509 27.981 1.00 48.84 124 SER A C 1
ATOM 894 O O . SER A 1 124 ? -9.900 -7.534 26.818 1.00 48.84 124 SER A O 1
ATOM 896 N N . ALA A 1 125 ? -9.386 -8.623 28.702 1.00 47.28 125 ALA A N 1
ATOM 897 C CA . ALA A 1 125 ? -10.237 -9.774 28.438 1.00 47.28 125 ALA A CA 1
ATOM 898 C C . ALA A 1 125 ? -11.543 -9.523 29.199 1.00 47.28 125 ALA A C 1
ATOM 900 O O . ALA A 1 125 ? -11.613 -9.767 30.402 1.00 47.28 125 ALA A O 1
ATOM 901 N N . THR A 1 126 ? -12.573 -8.990 28.541 1.00 46.06 126 THR A N 1
ATOM 902 C CA . THR A 1 126 ? -13.919 -9.080 29.113 1.00 46.06 126 THR A CA 1
ATOM 903 C C . THR A 1 126 ? -14.363 -10.525 28.927 1.00 46.06 126 THR A C 1
ATOM 905 O O . THR A 1 126 ? -14.910 -10.893 27.891 1.00 46.06 126 THR A O 1
ATOM 908 N N . ALA A 1 127 ? -14.059 -11.376 29.907 1.00 42.19 127 ALA A N 1
ATOM 909 C CA . ALA A 1 127 ? -14.754 -12.643 30.041 1.00 42.19 127 ALA A CA 1
ATOM 910 C C . ALA A 1 127 ? -16.241 -12.312 30.220 1.00 42.19 127 ALA A C 1
ATOM 912 O O . ALA A 1 127 ? -16.626 -11.697 31.215 1.00 42.19 127 ALA A O 1
ATOM 913 N N . ILE A 1 128 ? -17.071 -12.667 29.240 1.00 43.25 128 ILE A N 1
ATOM 914 C CA . ILE A 1 128 ? -18.516 -12.697 29.445 1.00 43.25 128 ILE A CA 1
ATOM 915 C C . ILE A 1 128 ? -18.767 -13.946 30.280 1.00 43.25 128 ILE A C 1
ATOM 917 O O . ILE A 1 128 ? -18.725 -15.063 29.770 1.00 43.25 128 ILE A O 1
ATOM 921 N N . ALA A 1 129 ? -18.945 -13.749 31.581 1.00 41.22 129 ALA A N 1
ATOM 922 C CA . ALA A 1 129 ? -19.529 -14.766 32.430 1.00 41.22 129 ALA A CA 1
ATOM 923 C C . ALA A 1 129 ? -21.030 -14.839 32.122 1.00 41.22 129 ALA A C 1
ATOM 925 O O . ALA A 1 129 ? -21.744 -13.841 32.245 1.00 41.22 129 ALA A O 1
ATOM 926 N N . SER A 1 130 ? -21.504 -16.014 31.728 1.00 37.78 130 SER A N 1
ATOM 927 C CA . SER A 1 130 ? -22.862 -16.501 31.987 1.00 37.78 130 SER A CA 1
ATOM 928 C C . SER A 1 130 ? -22.813 -18.017 32.045 1.00 37.78 130 SER A C 1
ATOM 930 O O . SER A 1 130 ? -22.236 -18.608 31.106 1.00 37.78 130 SER A O 1
#